Protein AF-A0A4S4B0E9-F1 (afdb_monomer)

Organism: NCBI:txid2565932

Foldseek 3Di:
DPLPDPVSDDPVVCVVPVVVVDQDAPSDPPHLDDLVVLVVLQVCVPPDQLVRVCVVSVHDSVVSVCSNVCVPPVVRD

Nearest PDB structures (foldseek):
  7s03-assembly1_A-2  TM=5.233E-01  e=7.044E-01  Homo sapiens
  4u7b-assembly2_G-2  TM=5.295E-01  e=1.458E+00  Drosophila mauritiana
  5hoo-assembly1_A  TM=5.297E-01  e=1.749E+00  Drosophila mauritiana
  1jhg-assembly1_A-2  TM=6.664E-01  e=3.846E+00  Escherichia coli
  5hoo-assembly1_B  TM=5.308E-01  e=2.840E+00  Drosophila mauritiana

Sequence (77 aa):
MRRGSKHGIDWREYLSRVHEFTKRGEDLPQSKLNAEIVRKLRETTWVIPAHEWARRLGVSKSAIERARQGETWRHVV

Solvent-accessible surface area (backbone atoms only — not comparable to full-atom values): 4749 Å² total; per-residue (Å²): 131,84,74,63,40,105,80,74,40,52,59,68,59,44,66,77,45,45,72,84,76,50,76,56,60,68,71,34,92,83,48,75,56,45,68,69,57,48,44,52,48,44,76,32,56,91,76,50,57,49,61,58,55,14,65,77,56,73,49,54,42,67,60,45,48,34,44,52,73,42,78,36,69,64,87,57,122

Radius of gyration: 16.75 Å; Cα contacts (8 Å, |Δi|>4): 59; chains: 1; bounding box: 37×18×48 Å

pLDDT: mean 89.16, std 10.64, range [48.81, 97.44]

Secondary structure (DSSP, 8-state):
----STTSS-HHHHHHTHHHHS--GGGSTT----HHHHHHHHHTTTTS-HHHHHHHHTS-HHHHHHHHTTSS-TT--

Mean predicted aligned error: 6.01 Å

Structure (mmCIF, N/CA/C/O backbone):
data_AF-A0A4S4B0E9-F1
#
_entry.id   AF-A0A4S4B0E9-F1
#
loop_
_atom_site.group_PDB
_atom_site.id
_atom_site.type_symbol
_atom_site.label_atom_id
_atom_site.label_alt_id
_atom_site.label_comp_id
_atom_site.label_asym_id
_atom_site.label_entity_id
_atom_site.label_seq_id
_atom_site.pdbx_PDB_ins_code
_atom_site.Cartn_x
_atom_site.Cartn_y
_atom_site.Cartn_z
_atom_site.occupancy
_atom_site.B_iso_or_equiv
_atom_site.auth_seq_id
_atom_site.auth_comp_id
_atom_site.auth_asym_id
_atom_site.auth_atom_id
_atom_site.pdbx_PDB_model_num
ATOM 1 N N . MET A 1 1 ? 22.479 5.876 -34.268 1.00 48.81 1 MET A N 1
ATOM 2 C CA . MET A 1 1 ? 21.543 6.066 -33.135 1.00 48.81 1 MET A CA 1
ATOM 3 C C . MET A 1 1 ? 22.191 5.506 -31.878 1.00 48.81 1 MET A C 1
ATOM 5 O O . MET A 1 1 ? 22.519 4.326 -31.862 1.00 48.81 1 MET A O 1
ATOM 9 N N . ARG A 1 2 ? 22.477 6.339 -30.868 1.00 51.34 2 ARG A N 1
ATOM 10 C CA . ARG A 1 2 ? 23.059 5.867 -29.601 1.00 51.34 2 ARG A CA 1
ATOM 11 C C . ARG A 1 2 ? 21.984 5.063 -28.863 1.00 51.34 2 ARG A C 1
ATOM 13 O O . ARG A 1 2 ? 21.024 5.656 -28.388 1.00 51.34 2 ARG A O 1
ATOM 20 N N . ARG A 1 3 ? 22.122 3.731 -28.801 1.00 52.97 3 ARG A N 1
ATOM 21 C CA . ARG A 1 3 ? 21.336 2.878 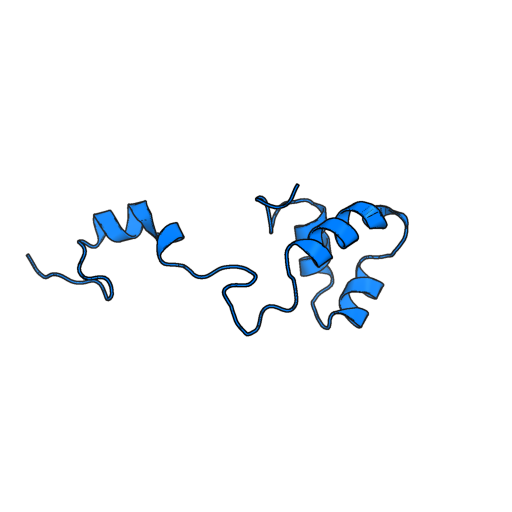-27.893 1.00 52.97 3 ARG A CA 1
ATOM 22 C C . ARG A 1 3 ? 21.685 3.302 -26.469 1.00 52.97 3 ARG A C 1
ATOM 24 O O . ARG A 1 3 ? 22.723 2.926 -25.939 1.00 52.97 3 ARG A O 1
ATOM 31 N N . GLY A 1 4 ? 20.873 4.194 -25.923 1.00 56.56 4 GLY A N 1
ATOM 32 C CA . GLY A 1 4 ? 21.112 4.876 -24.660 1.00 56.56 4 GLY A CA 1
ATOM 33 C C . GLY A 1 4 ? 19.996 4.579 -23.678 1.00 56.56 4 GLY A C 1
ATOM 34 O O . GLY A 1 4 ? 19.293 5.486 -23.254 1.00 56.56 4 GLY A O 1
ATOM 35 N N . SER A 1 5 ? 19.810 3.313 -23.323 1.00 60.53 5 SER A N 1
ATOM 36 C CA . SER A 1 5 ? 19.092 2.958 -22.105 1.00 60.53 5 SER A CA 1
ATOM 37 C C . SER A 1 5 ? 19.679 1.664 -21.551 1.00 60.53 5 SER A C 1
ATOM 39 O O . SER A 1 5 ? 20.084 0.781 -22.308 1.00 60.53 5 SER A O 1
ATOM 41 N N . LYS A 1 6 ? 19.710 1.535 -20.219 1.00 72.06 6 LYS A N 1
ATOM 42 C CA . LYS A 1 6 ? 20.088 0.313 -19.480 1.00 72.06 6 LYS A CA 1
ATOM 43 C C . LYS A 1 6 ? 19.368 -0.954 -19.989 1.00 72.06 6 LYS A C 1
ATOM 45 O O . LYS A 1 6 ? 19.814 -2.062 -19.719 1.00 72.06 6 LYS A O 1
ATOM 50 N N . HIS A 1 7 ? 18.270 -0.774 -20.720 1.00 78.12 7 HIS A N 1
ATOM 51 C CA . HIS A 1 7 ? 17.360 -1.806 -21.202 1.00 78.12 7 HIS A CA 1
ATOM 52 C C . HIS A 1 7 ? 17.521 -2.121 -22.702 1.00 78.12 7 HIS A C 1
ATOM 54 O O . HIS A 1 7 ? 16.755 -2.914 -23.233 1.00 78.12 7 HIS A O 1
ATOM 60 N N . GLY A 1 8 ? 18.496 -1.519 -23.398 1.00 83.38 8 GLY A N 1
ATOM 61 C CA . GLY A 1 8 ? 18.787 -1.823 -24.809 1.00 83.38 8 GLY A CA 1
ATOM 62 C C . GLY A 1 8 ? 17.783 -1.263 -25.826 1.00 83.38 8 GLY A C 1
ATOM 63 O O . GLY A 1 8 ? 17.914 -1.551 -27.014 1.00 83.38 8 GLY A O 1
ATOM 64 N N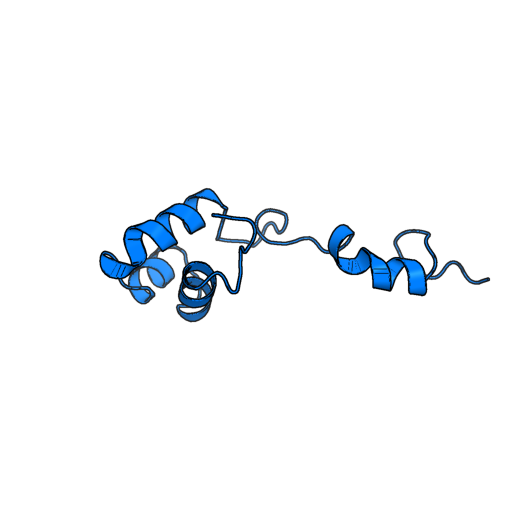 . ILE A 1 9 ? 16.832 -0.440 -25.376 1.00 86.62 9 ILE A N 1
ATOM 65 C CA . ILE A 1 9 ? 15.777 0.195 -26.184 1.00 86.62 9 ILE A CA 1
ATOM 66 C C . ILE A 1 9 ? 16.027 1.698 -26.378 1.00 86.62 9 ILE A C 1
ATOM 68 O O . ILE A 1 9 ? 16.838 2.299 -25.661 1.00 86.62 9 ILE A O 1
ATOM 72 N N . ASP A 1 10 ? 15.336 2.309 -27.345 1.00 88.19 10 ASP A N 1
ATOM 73 C CA . ASP A 1 10 ? 15.344 3.765 -27.537 1.00 88.19 10 ASP A CA 1
ATOM 74 C C . ASP A 1 10 ? 14.732 4.495 -26.328 1.00 88.19 10 ASP A C 1
ATOM 76 O O . ASP A 1 10 ? 13.863 3.970 -25.630 1.00 88.19 10 ASP A O 1
ATOM 80 N N . TRP A 1 11 ? 15.176 5.725 -26.067 1.00 82.62 11 TRP A N 1
ATOM 81 C CA . TRP A 1 11 ? 14.722 6.486 -24.903 1.00 82.62 11 TRP A CA 1
ATOM 82 C C . TRP A 1 11 ? 13.233 6.863 -24.977 1.00 82.62 11 TRP A C 1
ATOM 84 O O . TRP A 1 11 ? 12.576 6.901 -23.938 1.00 82.62 11 TRP A O 1
ATOM 94 N N . ARG A 1 12 ? 12.674 7.107 -26.175 1.00 88.81 12 ARG A N 1
ATOM 95 C CA . ARG A 1 12 ? 11.235 7.386 -26.337 1.00 88.81 12 ARG A CA 1
ATOM 96 C C . ARG A 1 12 ? 10.406 6.144 -26.051 1.00 88.81 12 ARG A C 1
ATOM 98 O O . ARG A 1 12 ? 9.388 6.229 -25.367 1.00 88.81 12 ARG A O 1
ATOM 105 N N . GLU A 1 13 ? 10.875 4.994 -26.529 1.00 89.56 13 GLU A N 1
ATOM 106 C CA . GLU A 1 13 ? 10.255 3.702 -26.241 1.00 89.56 13 GLU A CA 1
ATOM 107 C C . GLU A 1 13 ? 10.294 3.410 -24.735 1.00 89.56 13 GLU A C 1
ATOM 109 O O . GLU A 1 13 ? 9.260 3.109 -24.137 1.00 89.56 13 GLU A O 1
ATOM 114 N N . TYR A 1 14 ? 11.448 3.613 -24.094 1.00 87.62 14 TYR A N 1
ATOM 115 C CA . TYR A 1 14 ? 11.588 3.483 -22.646 1.00 87.62 14 TYR A CA 1
ATOM 116 C C . TYR A 1 14 ? 10.587 4.358 -21.884 1.00 87.62 14 TYR A C 1
ATOM 118 O O . TYR A 1 14 ? 9.899 3.857 -20.998 1.00 87.62 14 TYR A O 1
ATOM 126 N N . LEU A 1 15 ? 10.461 5.643 -22.232 1.00 87.44 15 LEU A N 1
ATOM 127 C CA . LEU A 1 15 ? 9.524 6.542 -21.552 1.00 87.44 15 LEU A CA 1
ATOM 128 C C . LEU A 1 15 ? 8.063 6.116 -21.738 1.00 87.44 15 LEU A C 1
ATOM 130 O O . LEU A 1 15 ? 7.282 6.227 -20.794 1.00 87.44 15 LEU A O 1
ATOM 134 N N . SER A 1 16 ? 7.703 5.576 -22.906 1.00 90.31 16 SER A N 1
ATOM 135 C CA . SER A 1 16 ? 6.350 5.056 -23.148 1.00 90.31 16 SER A CA 1
ATOM 136 C C . SER A 1 16 ? 6.019 3.815 -22.302 1.00 90.31 16 SER A C 1
ATOM 138 O O . SER A 1 16 ? 4.869 3.614 -21.915 1.00 90.31 16 SER A O 1
ATOM 140 N N . ARG A 1 17 ? 7.035 3.018 -21.943 1.00 88.56 17 ARG A N 1
ATOM 141 C CA . ARG A 1 17 ? 6.909 1.731 -21.234 1.00 88.56 17 ARG A CA 1
ATOM 142 C C . ARG A 1 17 ? 7.557 1.739 -19.849 1.00 88.56 17 ARG A C 1
ATOM 144 O O . ARG A 1 17 ? 7.817 0.692 -19.267 1.00 88.56 17 ARG A O 1
ATOM 151 N N . VAL A 1 18 ? 7.798 2.919 -19.274 1.00 86.00 18 VAL A N 1
ATOM 152 C CA . VAL A 1 18 ? 8.565 3.080 -18.021 1.00 86.00 18 VAL A CA 1
ATOM 153 C C . VAL A 1 18 ? 8.000 2.256 -16.858 1.00 86.00 18 VAL A C 1
ATOM 155 O O . VAL A 1 18 ? 8.731 1.821 -15.967 1.00 86.00 18 VAL A O 1
ATOM 158 N N . HIS A 1 19 ? 6.690 2.012 -16.869 1.00 82.50 19 HIS A N 1
ATOM 159 C CA . HIS A 1 19 ? 5.996 1.222 -15.863 1.00 82.50 19 HIS A CA 1
ATOM 160 C C . HIS A 1 19 ? 6.406 -0.258 -15.868 1.00 82.50 19 HIS A C 1
ATOM 162 O O . HIS A 1 19 ? 6.441 -0.839 -14.791 1.00 82.50 19 HIS A O 1
ATOM 168 N N . GLU A 1 20 ? 6.779 -0.826 -17.019 1.00 85.19 20 GLU A N 1
ATOM 169 C CA . GLU A 1 20 ? 7.256 -2.213 -17.147 1.00 85.19 20 GLU A CA 1
ATOM 170 C C . GLU A 1 20 ? 8.650 -2.402 -16.533 1.00 85.19 20 GLU A C 1
ATOM 172 O O . GLU A 1 20 ? 8.988 -3.474 -16.040 1.00 85.19 20 GLU A O 1
ATOM 177 N N . PHE A 1 21 ? 9.466 -1.346 -16.534 1.00 83.94 21 PHE A N 1
ATOM 178 C CA . PHE A 1 21 ? 10.843 -1.389 -16.035 1.00 83.94 21 PHE A CA 1
ATOM 179 C C . PHE A 1 21 ? 10.973 -0.943 -14.573 1.00 83.94 21 PHE A C 1
ATOM 181 O O . PHE A 1 21 ? 12.015 -1.143 -13.944 1.00 83.94 21 PHE A O 1
ATOM 188 N N . THR A 1 22 ? 9.929 -0.324 -14.019 1.00 85.75 22 THR A N 1
ATOM 189 C CA . THR A 1 22 ? 9.935 0.200 -12.651 1.00 85.75 22 THR A CA 1
ATOM 190 C C . THR A 1 22 ? 9.335 -0.825 -11.697 1.00 85.75 22 THR A C 1
ATOM 192 O O . THR A 1 22 ? 8.122 -1.015 -11.686 1.00 85.75 22 THR A O 1
ATOM 195 N N . LYS A 1 23 ? 10.172 -1.427 -10.844 1.00 86.50 23 LYS A N 1
ATOM 196 C CA . LYS A 1 23 ? 9.725 -2.291 -9.738 1.00 86.50 23 LYS A CA 1
ATOM 197 C C . LYS A 1 23 ? 8.803 -1.526 -8.785 1.00 86.50 23 LYS A C 1
ATOM 199 O O . LYS A 1 23 ? 9.093 -0.378 -8.435 1.00 86.50 23 LYS A O 1
ATOM 204 N N . ARG A 1 24 ? 7.705 -2.144 -8.347 1.00 86.12 24 ARG A N 1
ATOM 205 C CA . ARG A 1 24 ? 6.699 -1.527 -7.462 1.00 86.12 24 ARG A CA 1
ATOM 206 C C . ARG A 1 24 ? 6.232 -2.525 -6.410 1.00 86.12 24 ARG A C 1
ATOM 208 O O . ARG A 1 24 ? 6.256 -3.722 -6.644 1.00 86.12 24 ARG A O 1
ATOM 215 N N . GLY A 1 25 ? 5.752 -2.018 -5.273 1.00 87.31 25 GLY A N 1
ATOM 216 C CA . GLY A 1 25 ? 5.140 -2.858 -4.239 1.00 87.31 25 GLY A CA 1
ATOM 217 C C . GLY A 1 25 ? 6.056 -4.007 -3.817 1.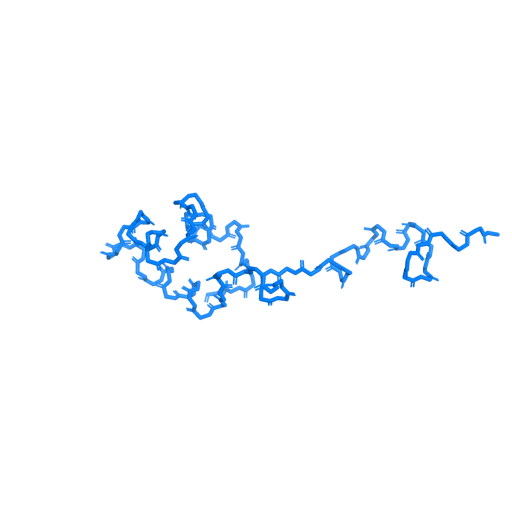00 87.31 25 GLY A 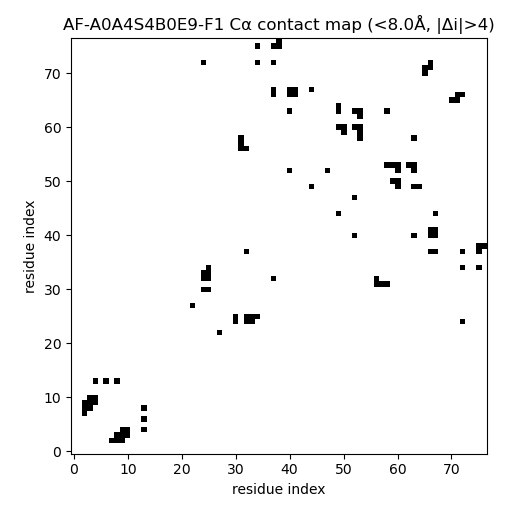C 1
ATOM 218 O O . GLY A 1 25 ? 7.190 -3.758 -3.418 1.00 87.31 25 GLY A O 1
ATOM 219 N N . GLU A 1 26 ? 5.569 -5.241 -3.941 1.00 88.75 26 GLU A N 1
ATOM 220 C CA . GLU A 1 26 ? 6.272 -6.474 -3.545 1.00 88.75 26 GLU A CA 1
ATOM 221 C C . GLU A 1 26 ? 7.571 -6.731 -4.318 1.00 88.75 26 GLU A C 1
ATOM 223 O O . GLU A 1 26 ? 8.471 -7.379 -3.790 1.00 88.75 26 GLU A O 1
ATOM 228 N N . ASP A 1 27 ? 7.733 -6.163 -5.517 1.00 87.38 27 ASP A N 1
ATOM 229 C CA . ASP A 1 27 ? 8.975 -6.297 -6.292 1.00 87.38 27 ASP A CA 1
ATOM 230 C C . ASP A 1 27 ? 10.161 -5.560 -5.643 1.00 87.38 27 ASP A C 1
ATOM 232 O O . ASP A 1 27 ? 11.318 -5.720 -6.054 1.00 87.38 27 ASP A O 1
ATOM 236 N N . LEU A 1 28 ? 9.883 -4.697 -4.660 1.00 88.50 28 LEU A N 1
ATOM 237 C CA . LEU A 1 28 ? 10.883 -3.984 -3.880 1.00 88.50 28 LEU A CA 1
ATOM 238 C C . LEU A 1 28 ? 11.139 -4.732 -2.561 1.00 88.50 28 LEU A C 1
ATOM 240 O O . LEU A 1 28 ? 10.232 -4.809 -1.732 1.00 88.50 28 LEU A O 1
ATOM 244 N N . PRO A 1 29 ? 12.375 -5.199 -2.291 1.00 88.50 29 PRO A N 1
ATOM 245 C CA . PRO A 1 29 ? 12.686 -5.978 -1.084 1.00 88.50 29 PRO A CA 1
ATOM 246 C C . PRO A 1 29 ? 12.454 -5.201 0.221 1.00 88.50 29 PRO A C 1
ATOM 248 O O . PRO A 1 29 ? 12.271 -5.786 1.285 1.00 88.50 29 PRO A O 1
ATOM 251 N N . GLN A 1 30 ? 12.453 -3.870 0.155 1.00 88.19 30 GLN A N 1
ATOM 252 C CA . GLN A 1 30 ? 12.160 -2.998 1.286 1.00 88.19 30 GLN A CA 1
ATOM 253 C C . GLN A 1 30 ? 10.659 -2.773 1.533 1.0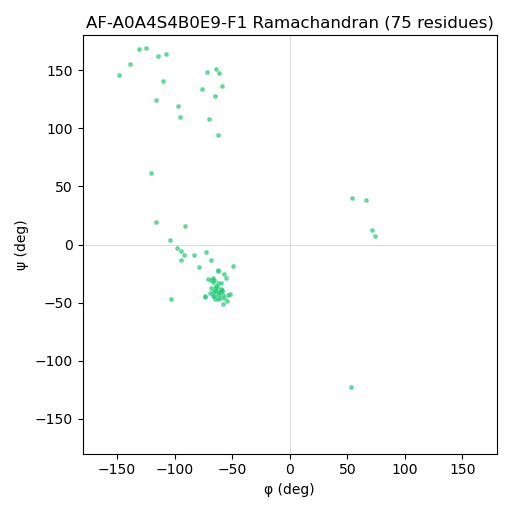0 88.19 30 GLN A C 1
ATOM 255 O O . GLN A 1 30 ? 10.310 -2.158 2.544 1.00 88.19 30 GLN A O 1
ATOM 260 N N . SER A 1 31 ? 9.770 -3.212 0.634 1.00 91.31 31 SER A N 1
ATOM 261 C CA . SER A 1 31 ? 8.330 -3.012 0.805 1.00 91.31 31 SER A CA 1
ATOM 262 C C . SER A 1 31 ? 7.825 -3.771 2.026 1.00 91.31 31 SER A C 1
ATOM 264 O O . SER A 1 31 ? 8.052 -4.966 2.184 1.00 91.31 31 SER A O 1
ATOM 266 N N . LYS A 1 32 ? 7.121 -3.057 2.905 1.00 92.00 32 LYS A N 1
ATOM 267 C CA . LYS A 1 32 ? 6.458 -3.628 4.089 1.00 92.00 32 LYS A CA 1
ATOM 268 C C . LYS A 1 32 ? 4.989 -3.969 3.840 1.00 92.00 32 LYS A C 1
ATOM 270 O O . LYS A 1 32 ? 4.323 -4.514 4.712 1.00 92.00 32 LYS A O 1
ATOM 275 N N . LEU A 1 33 ? 4.483 -3.611 2.662 1.00 93.81 33 LEU A N 1
ATOM 276 C CA . LEU A 1 33 ? 3.119 -3.861 2.218 1.00 93.81 33 LEU A CA 1
ATOM 277 C C . LEU A 1 33 ? 3.150 -4.910 1.107 1.00 93.81 33 LEU A C 1
ATOM 279 O O . LEU A 1 33 ? 4.028 -4.870 0.241 1.00 93.81 33 LEU A O 1
ATOM 283 N N . ASN A 1 34 ? 2.168 -5.803 1.141 1.00 94.06 34 ASN A N 1
ATOM 284 C CA . ASN A 1 34 ? 1.859 -6.777 0.103 1.00 94.06 34 ASN A CA 1
ATOM 285 C C . ASN A 1 34 ? 0.347 -6.718 -0.203 1.00 94.06 34 ASN A C 1
ATOM 287 O O . ASN A 1 34 ? -0.415 -6.069 0.527 1.00 94.06 34 ASN A O 1
ATOM 291 N N . ALA A 1 35 ? -0.098 -7.361 -1.276 1.00 93.81 35 ALA A N 1
ATOM 292 C CA . ALA A 1 35 ? -1.474 -7.311 -1.748 1.00 93.81 35 ALA A CA 1
ATOM 293 C C . ALA A 1 35 ? -2.466 -7.818 -0.690 1.00 93.81 35 ALA A C 1
ATOM 295 O O . ALA A 1 35 ? -3.522 -7.218 -0.494 1.00 93.81 35 ALA A O 1
ATOM 296 N N . GLU A 1 36 ? -2.114 -8.872 0.047 1.00 94.62 36 GLU A N 1
ATOM 297 C CA . GLU A 1 36 ? -2.955 -9.431 1.111 1.00 94.62 36 GLU A CA 1
ATOM 298 C C . GLU A 1 36 ? -3.137 -8.467 2.288 1.00 94.62 36 GLU A C 1
ATOM 300 O O . GLU A 1 36 ? -4.251 -8.277 2.781 1.00 94.62 36 GLU A O 1
ATOM 305 N N . ILE A 1 37 ? -2.055 -7.821 2.728 1.00 95.06 37 ILE A N 1
ATOM 306 C CA . ILE A 1 37 ? -2.090 -6.798 3.775 1.00 95.06 37 ILE A CA 1
ATOM 307 C C . ILE A 1 37 ? -2.951 -5.627 3.309 1.00 95.06 37 ILE A C 1
ATOM 309 O O . ILE A 1 37 ? -3.754 -5.120 4.087 1.00 95.06 37 ILE A O 1
ATOM 313 N N . VAL A 1 38 ? -2.831 -5.209 2.047 1.00 95.94 38 VAL A N 1
ATOM 314 C CA . VAL A 1 38 ? -3.635 -4.107 1.502 1.00 95.94 38 VAL A CA 1
ATOM 315 C C . VAL A 1 38 ? -5.125 -4.455 1.461 1.00 95.94 38 VAL A C 1
ATOM 317 O O . VAL A 1 38 ? -5.935 -3.608 1.838 1.00 95.94 38 VAL A O 1
ATOM 320 N N . ARG A 1 39 ? -5.504 -5.689 1.097 1.00 96.56 39 ARG A N 1
ATOM 321 C CA . ARG A 1 39 ? -6.906 -6.148 1.188 1.00 96.56 39 ARG A CA 1
ATOM 322 C C . ARG A 1 39 ? -7.429 -6.032 2.619 1.00 96.56 39 ARG A C 1
ATOM 324 O O . ARG A 1 39 ? -8.409 -5.332 2.862 1.00 96.56 39 ARG A O 1
ATOM 331 N N . LYS A 1 40 ? -6.687 -6.576 3.589 1.00 95.75 40 LYS A N 1
ATOM 332 C CA . LYS A 1 40 ? -7.033 -6.476 5.019 1.00 95.75 40 LYS A CA 1
ATOM 333 C C . LYS A 1 40 ? -7.111 -5.027 5.507 1.00 95.75 40 LYS A C 1
ATOM 335 O O . LYS A 1 40 ? -7.976 -4.682 6.311 1.00 95.75 40 LYS A O 1
ATOM 340 N N . LEU A 1 41 ? -6.223 -4.150 5.035 1.00 95.19 41 LEU A N 1
ATOM 341 C CA . LEU A 1 41 ? -6.239 -2.726 5.382 1.00 95.19 41 LEU A CA 1
ATOM 342 C C . LEU A 1 41 ? -7.532 -2.042 4.949 1.00 95.19 41 LEU A C 1
ATOM 344 O O . LEU A 1 41 ? -8.029 -1.194 5.696 1.00 95.19 41 LEU A O 1
ATOM 348 N N . ARG A 1 42 ? -8.041 -2.391 3.763 1.00 95.62 42 ARG A N 1
ATOM 349 C CA . ARG A 1 42 ? -9.281 -1.847 3.202 1.00 95.62 42 ARG A CA 1
ATOM 350 C C . ARG A 1 42 ? -10.510 -2.407 3.902 1.00 95.62 42 ARG A C 1
ATOM 352 O O . ARG A 1 42 ? -11.362 -1.62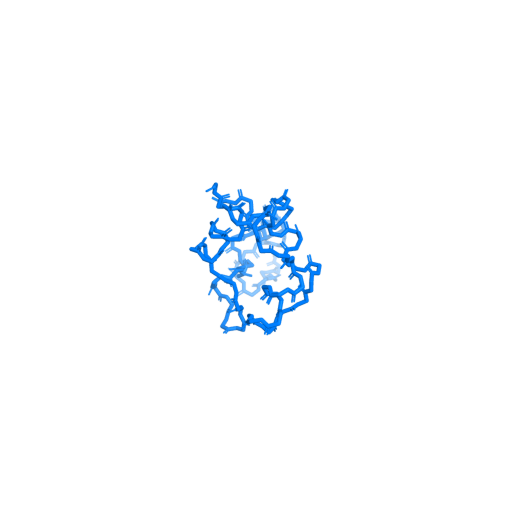0 4.308 1.00 95.62 42 ARG A O 1
ATOM 359 N N . GLU A 1 43 ? -10.547 -3.713 4.151 1.00 96.00 43 GLU A N 1
ATOM 360 C CA . GLU A 1 43 ? -11.612 -4.372 4.923 1.00 96.00 43 GLU A CA 1
ATOM 361 C C . GLU A 1 43 ? -11.734 -3.794 6.342 1.00 96.00 43 GLU A C 1
ATOM 363 O O . GLU A 1 43 ? -12.827 -3.545 6.841 1.00 96.00 43 GLU A O 1
ATOM 368 N N . THR A 1 44 ? -10.602 -3.500 6.987 1.00 95.50 44 THR A N 1
ATOM 369 C CA . THR A 1 44 ? -10.561 -2.987 8.367 1.00 95.50 44 THR A CA 1
ATOM 370 C C . THR A 1 44 ? -10.584 -1.460 8.464 1.00 95.50 44 THR A C 1
ATOM 372 O O . THR A 1 44 ? -10.258 -0.916 9.522 1.00 95.50 44 THR A O 1
ATOM 375 N N . THR A 1 45 ? -10.957 -0.744 7.394 1.00 92.25 45 THR A N 1
ATOM 376 C CA . THR A 1 45 ? -10.891 0.732 7.335 1.00 92.25 45 THR A CA 1
ATOM 377 C C . THR A 1 45 ? -11.583 1.412 8.514 1.00 92.25 45 THR A C 1
ATOM 379 O O . THR A 1 45 ? -11.017 2.333 9.104 1.00 92.25 45 THR A O 1
ATOM 382 N N . TRP A 1 46 ? -12.756 0.904 8.888 1.00 92.12 46 TRP A N 1
ATOM 383 C CA . TRP A 1 46 ? -13.607 1.447 9.951 1.00 92.12 46 TRP A CA 1
ATOM 384 C C . TRP A 1 46 ? -13.445 0.738 11.300 1.00 92.12 46 TRP A C 1
ATOM 386 O O . TRP A 1 46 ? -14.064 1.139 12.278 1.00 92.12 46 TRP A O 1
ATOM 396 N N . VAL A 1 47 ? -12.617 -0.309 11.354 1.00 96.25 47 VAL A N 1
ATOM 397 C CA . VAL A 1 47 ? -12.414 -1.140 12.551 1.00 96.25 47 VAL A CA 1
ATOM 398 C C . VAL A 1 47 ? -11.101 -0.786 13.237 1.00 96.25 47 VAL A C 1
ATOM 400 O O . VAL A 1 47 ? -11.059 -0.600 14.447 1.00 96.25 47 VAL A O 1
ATOM 403 N N . ILE A 1 48 ? -10.020 -0.679 12.460 1.00 95.12 48 ILE A N 1
ATOM 404 C CA . ILE A 1 48 ? -8.676 -0.422 12.979 1.00 95.12 48 ILE A CA 1
ATOM 405 C C . ILE A 1 48 ? -8.202 0.939 12.456 1.00 95.12 48 ILE A C 1
ATOM 407 O O . ILE A 1 48 ? -8.148 1.144 11.235 1.00 95.12 48 ILE A O 1
ATOM 411 N N . PRO A 1 49 ? -7.811 1.881 13.326 1.00 96.25 49 PRO A N 1
ATOM 412 C CA . PRO A 1 49 ? -7.273 3.166 12.900 1.00 96.25 49 PRO A CA 1
ATOM 413 C C . PRO A 1 49 ? -5.978 3.038 12.083 1.00 96.25 49 PRO A C 1
ATOM 415 O O . PRO A 1 49 ? -5.129 2.182 12.335 1.00 96.25 49 PRO A O 1
ATOM 418 N N . ALA A 1 50 ? -5.765 3.956 11.137 1.00 96.06 50 ALA A N 1
ATOM 419 C CA . ALA A 1 50 ? -4.577 3.943 10.275 1.00 96.06 50 ALA A CA 1
ATOM 420 C C . ALA A 1 50 ? -3.249 4.045 11.054 1.00 96.06 50 ALA A C 1
ATOM 422 O O . ALA A 1 50 ? -2.250 3.454 10.649 1.00 96.06 50 ALA A O 1
ATOM 423 N N . HIS A 1 51 ? -3.230 4.766 12.183 1.00 97.00 51 HIS A N 1
ATOM 424 C CA . HIS A 1 51 ? -2.029 4.911 13.013 1.00 97.00 51 HIS A CA 1
ATOM 425 C C . HIS A 1 51 ? -1.624 3.594 13.697 1.00 97.00 51 HIS A C 1
ATOM 427 O O . HIS A 1 51 ? -0.439 3.345 13.909 1.00 97.00 51 HIS A O 1
ATOM 433 N N . GLU A 1 52 ? -2.590 2.731 14.007 1.00 97.38 52 GLU A N 1
ATOM 434 C CA . GLU A 1 52 ? -2.328 1.438 14.629 1.00 97.38 52 GLU A CA 1
ATOM 435 C C . GLU A 1 52 ? -1.713 0.465 13.620 1.00 97.38 52 GLU A C 1
ATOM 437 O O . GLU A 1 52 ? -0.686 -0.156 13.894 1.00 97.38 52 GLU A O 1
ATOM 442 N N . TRP A 1 53 ? -2.270 0.408 12.409 1.00 97.12 53 TRP A N 1
ATOM 443 C CA . TRP A 1 53 ? -1.675 -0.330 11.294 1.00 97.12 53 TRP A CA 1
ATOM 444 C C . TRP A 1 53 ? -0.264 0.154 10.955 1.00 97.12 53 TRP A C 1
ATOM 446 O O . TRP A 1 53 ? 0.637 -0.662 10.775 1.00 97.12 53 TRP A O 1
ATOM 456 N N . ALA A 1 54 ? -0.058 1.471 10.924 1.00 97.12 54 ALA A N 1
ATOM 457 C CA . ALA A 1 54 ? 1.247 2.082 10.697 1.00 97.12 54 ALA A CA 1
ATOM 458 C C . ALA A 1 54 ? 2.283 1.620 11.735 1.00 97.12 54 ALA A C 1
ATOM 460 O O . ALA A 1 54 ? 3.375 1.189 11.365 1.00 97.12 54 ALA A O 1
ATOM 461 N N . ARG A 1 55 ? 1.913 1.618 13.025 1.00 97.19 55 ARG A N 1
ATOM 462 C CA . ARG A 1 55 ? 2.771 1.132 14.116 1.00 97.19 55 ARG A CA 1
ATOM 463 C C . ARG A 1 55 ? 3.097 -0.355 13.976 1.00 97.19 55 ARG A C 1
ATOM 465 O O . ARG A 1 55 ? 4.247 -0.733 14.167 1.00 97.19 55 ARG A O 1
ATOM 472 N N . ARG A 1 56 ? 2.108 -1.189 13.638 1.00 96.12 56 ARG A N 1
ATOM 473 C CA . ARG A 1 56 ? 2.282 -2.646 13.480 1.00 96.12 56 ARG A CA 1
ATOM 474 C C . ARG A 1 56 ? 3.184 -3.005 12.296 1.00 96.12 56 ARG A C 1
ATOM 476 O O . ARG A 1 56 ? 3.993 -3.916 12.406 1.00 96.12 56 ARG A O 1
ATOM 483 N N . LEU A 1 57 ? 3.037 -2.297 11.175 1.00 94.88 57 LEU A N 1
ATOM 484 C CA . LEU A 1 57 ? 3.756 -2.580 9.926 1.00 94.88 57 LEU A CA 1
ATOM 485 C C . LEU A 1 57 ? 5.076 -1.804 9.787 1.00 94.88 57 LEU A C 1
ATOM 487 O O . LEU A 1 57 ? 5.844 -2.066 8.863 1.00 94.88 57 LEU A O 1
ATOM 491 N N . GLY A 1 58 ? 5.342 -0.843 10.676 1.00 95.69 58 GLY A N 1
ATOM 492 C CA . GLY A 1 58 ? 6.533 0.004 10.610 1.00 95.69 58 GLY A CA 1
ATOM 493 C C . GLY A 1 58 ? 6.543 0.929 9.390 1.00 95.69 58 GLY A C 1
ATOM 494 O O . GLY A 1 58 ? 7.588 1.129 8.775 1.00 95.69 58 GLY A O 1
ATOM 495 N N . VAL A 1 59 ? 5.382 1.471 9.011 1.00 95.31 59 VAL A N 1
ATOM 496 C CA . VAL A 1 59 ? 5.224 2.401 7.876 1.00 95.31 59 VAL A CA 1
ATOM 497 C C . VAL A 1 59 ? 4.565 3.702 8.325 1.00 95.31 59 VAL A C 1
ATOM 499 O O . VAL A 1 59 ? 4.058 3.801 9.438 1.00 95.31 59 VAL A O 1
ATOM 502 N N . SER A 1 60 ? 4.550 4.725 7.468 1.00 96.50 60 SER A N 1
ATOM 503 C CA . SER A 1 60 ? 3.876 5.985 7.792 1.00 96.50 60 SER A CA 1
ATOM 504 C C . SER A 1 60 ? 2.349 5.844 7.759 1.00 96.50 60 SER A C 1
ATOM 506 O O . SER A 1 60 ? 1.790 5.105 6.946 1.00 96.50 60 SER A O 1
ATOM 508 N N . LYS A 1 61 ? 1.651 6.618 8.601 1.00 97.44 61 LYS A N 1
ATOM 509 C CA . LYS A 1 61 ? 0.178 6.707 8.589 1.00 97.44 61 LYS A CA 1
ATOM 510 C C . LYS A 1 61 ? -0.354 7.061 7.195 1.00 97.44 61 LYS A C 1
ATOM 512 O O . LYS A 1 61 ? -1.282 6.419 6.716 1.00 97.44 61 LYS A O 1
ATOM 517 N N . SER A 1 62 ? 0.282 8.017 6.519 1.00 97.06 62 SER A N 1
ATOM 518 C CA . SER A 1 62 ? -0.109 8.433 5.170 1.00 97.06 62 SER A CA 1
ATOM 519 C C . SER A 1 62 ? 0.025 7.307 4.141 1.00 97.06 62 SER A C 1
ATOM 521 O O . SER A 1 62 ? -0.789 7.228 3.228 1.00 97.06 62 SER A O 1
ATOM 523 N N . ALA A 1 63 ? 1.004 6.402 4.278 1.00 95.50 63 ALA A N 1
ATOM 524 C CA . ALA A 1 63 ? 1.106 5.241 3.391 1.00 95.50 63 ALA A CA 1
ATOM 525 C C . ALA A 1 63 ? -0.104 4.304 3.541 1.00 95.50 63 ALA A C 1
ATOM 527 O O . ALA A 1 63 ? -0.631 3.821 2.539 1.00 95.50 63 ALA A O 1
ATOM 528 N N . ILE A 1 64 ? -0.574 4.101 4.777 1.00 97.31 64 ILE A N 1
ATOM 529 C CA . ILE A 1 64 ? -1.785 3.324 5.066 1.00 97.31 64 ILE A CA 1
ATOM 530 C C . ILE A 1 64 ? -3.031 4.004 4.490 1.00 97.31 64 ILE A C 1
ATOM 532 O O . ILE A 1 64 ? -3.837 3.348 3.835 1.00 97.31 64 ILE A O 1
ATOM 536 N N . GLU A 1 65 ? -3.182 5.314 4.695 1.00 96.94 65 GLU A N 1
ATOM 537 C CA . GLU A 1 65 ? -4.327 6.082 4.185 1.00 96.94 65 GLU A CA 1
ATOM 538 C C . GLU A 1 65 ? -4.409 6.027 2.656 1.00 96.94 65 GLU A C 1
ATOM 540 O O . GLU A 1 65 ? -5.459 5.688 2.112 1.00 96.94 65 GLU A O 1
ATOM 545 N N . ARG A 1 66 ? -3.283 6.230 1.963 1.00 96.31 66 ARG A N 1
ATOM 546 C CA . ARG A 1 66 ? -3.223 6.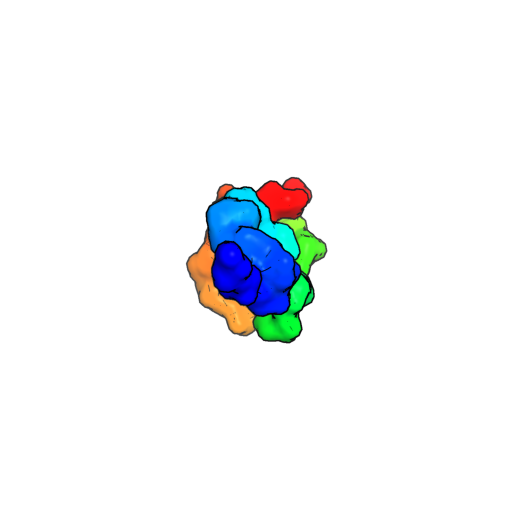134 0.498 1.00 96.31 66 ARG A CA 1
ATOM 547 C C . ARG A 1 66 ? -3.538 4.737 -0.030 1.00 96.31 66 ARG A C 1
ATOM 549 O O . ARG A 1 66 ? -4.176 4.611 -1.073 1.00 96.31 66 ARG A O 1
ATOM 556 N N . ALA A 1 67 ? -3.108 3.690 0.675 1.00 95.50 67 ALA A N 1
ATOM 557 C CA . ALA A 1 67 ? -3.431 2.312 0.303 1.00 95.50 67 ALA A CA 1
ATOM 558 C C . ALA A 1 67 ? -4.931 2.008 0.486 1.00 95.50 67 ALA A C 1
ATOM 560 O O . ALA A 1 67 ? -5.531 1.329 -0.353 1.00 95.50 67 ALA A O 1
ATOM 561 N N . ARG A 1 68 ? -5.551 2.550 1.546 1.00 95.81 68 ARG A N 1
ATOM 562 C CA . ARG A 1 68 ? -6.998 2.440 1.807 1.00 95.81 68 ARG A CA 1
ATOM 563 C C . ARG A 1 68 ? -7.839 3.171 0.771 1.00 95.81 68 ARG A C 1
ATOM 565 O O . ARG A 1 68 ? -8.809 2.614 0.279 1.00 95.81 68 ARG A O 1
ATOM 572 N N . GLN A 1 69 ? -7.438 4.388 0.419 1.00 95.25 69 GLN A N 1
ATOM 573 C CA . GLN A 1 69 ? -8.114 5.223 -0.578 1.00 95.25 69 GLN A CA 1
ATOM 574 C C . GLN A 1 69 ? -7.910 4.725 -2.018 1.00 95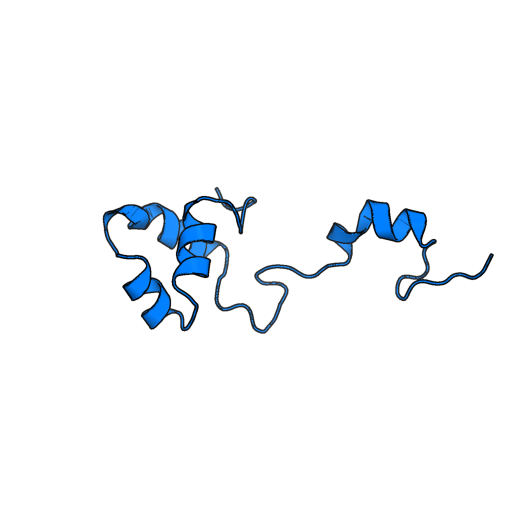.25 69 GLN A C 1
ATOM 576 O O . GLN A 1 69 ? -8.483 5.283 -2.948 1.00 95.25 69 GLN A O 1
ATOM 581 N N . GLY A 1 70 ? -7.072 3.704 -2.224 1.00 94.06 70 GLY A N 1
ATOM 582 C CA . GLY A 1 70 ? -6.743 3.202 -3.555 1.00 94.06 70 GLY A CA 1
ATOM 583 C C . GLY A 1 70 ? -5.853 4.147 -4.363 1.00 94.06 70 GLY A C 1
ATOM 584 O O . GLY A 1 70 ? -5.660 3.934 -5.555 1.00 94.06 70 GLY A O 1
ATOM 585 N N . GLU A 1 71 ? -5.262 5.178 -3.754 1.00 93.69 71 GLU A N 1
ATOM 586 C CA . GLU A 1 71 ? -4.297 6.041 -4.445 1.00 93.69 71 GLU A CA 1
ATOM 587 C C . GLU A 1 71 ? -3.039 5.255 -4.831 1.00 93.69 71 GLU A C 1
ATOM 589 O O . GLU A 1 71 ? -2.486 5.441 -5.922 1.00 93.69 71 GLU A O 1
ATOM 594 N N . THR A 1 72 ? -2.629 4.340 -3.948 1.00 92.69 72 THR A N 1
ATOM 595 C CA . THR A 1 72 ? -1.583 3.335 -4.157 1.00 92.69 72 THR A CA 1
ATOM 596 C C . THR A 1 72 ? -2.193 1.933 -4.143 1.00 92.69 72 THR A C 1
ATOM 598 O O . THR A 1 72 ? -3.323 1.738 -3.696 1.00 92.69 72 THR A O 1
ATOM 601 N N . TRP A 1 73 ? -1.464 0.942 -4.673 1.00 92.94 73 TRP A N 1
ATOM 602 C CA . TRP A 1 73 ? -1.966 -0.438 -4.794 1.00 92.94 73 TRP A CA 1
ATOM 603 C C . TRP A 1 73 ? -3.313 -0.533 -5.534 1.00 92.94 73 TRP A C 1
ATOM 605 O O . TRP A 1 73 ? -4.186 -1.317 -5.178 1.00 92.94 73 TRP A O 1
ATOM 615 N N . ARG A 1 74 ? -3.473 0.266 -6.598 1.00 91.50 74 ARG A N 1
ATOM 616 C CA . ARG A 1 74 ? -4.690 0.346 -7.435 1.00 91.50 74 ARG A CA 1
ATOM 617 C C . ARG A 1 74 ? -5.128 -0.984 -8.051 1.00 91.50 74 ARG A C 1
ATOM 619 O O . ARG A 1 74 ? -6.291 -1.135 -8.386 1.00 91.50 74 ARG A O 1
ATOM 626 N N . HIS A 1 75 ? -4.187 -1.907 -8.241 1.00 88.69 75 HIS A N 1
ATOM 627 C CA . HIS A 1 75 ? -4.448 -3.230 -8.809 1.00 88.69 75 HIS A CA 1
ATOM 628 C C . HIS A 1 75 ? -5.049 -4.207 -7.790 1.00 88.69 75 HIS A C 1
ATOM 630 O O . HIS A 1 75 ? -5.610 -5.227 -8.176 1.00 88.69 75 HIS A O 1
ATOM 636 N N . VAL A 1 76 ? -4.897 -3.930 -6.493 1.00 89.00 76 VAL A N 1
ATOM 637 C CA . VAL A 1 76 ? -5.600 -4.669 -5.448 1.00 89.00 76 VAL A CA 1
ATOM 638 C C . VAL A 1 76 ? -7.028 -4.147 -5.458 1.00 89.00 76 VAL A C 1
ATOM 640 O O . VAL A 1 76 ? -7.209 -2.930 -5.522 1.00 89.00 76 VAL A O 1
ATOM 643 N N . VAL A 1 77 ? -8.013 -5.041 -5.421 1.00 79.94 77 VAL A N 1
ATOM 644 C CA . VAL A 1 77 ? -9.441 -4.727 -5.271 1.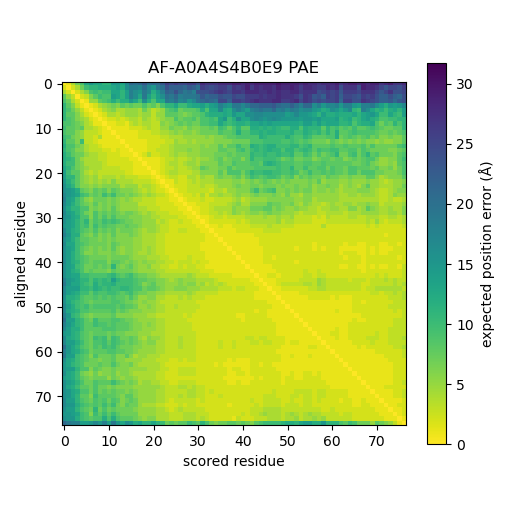00 79.94 77 VAL A CA 1
ATOM 645 C C . VAL A 1 77 ? -9.825 -5.092 -3.852 1.00 79.94 77 VAL A C 1
ATOM 647 O O . VAL A 1 77 ? -9.535 -6.251 -3.473 1.00 79.94 77 VAL A O 1
#